Protein AF-A0A915KFM0-F1 (afdb_monomer_lite)

Foldseek 3Di:
DDDDDPPPPDPDPVVVVVVVVVVQVVQQVPALDHFQAKWWFQDPVDPVSFIAIWTFHGADPVQWTWIDGAQDPDGTDIDHLADPGIAWPCPCVVVVHQHDYRHPPPDPDGDDPVVVCVVSVGHIRDRVSHDD

pLDDT: mean 84.9, std 17.58, range [35.06, 98.44]

Secondary structure (DSSP, 8-state):
-PPP--------THHHHHHHHHHHHHHHHH-SS-TT-EEEEE-TTSTT--EEEEEEEEE-TTS-EEEEETT--SPPEEE-TT-TTEE-TTHHHHTT--PPPPTT---SSPP-HHHHHHHHT--BPPGGG---

InterPro domains:
  IPR004092 Mbt repeat domain [PF02820] (37-105)
  IPR004092 Mbt repeat domain [PS51079] (1-102)
  IPR004092 Mbt repeat domain [SM00561] (17-102)

Radius of gyration: 20.65 Å; chains: 1; bounding box: 50×43×67 Å

Sequence (132 aa):
TPAPSRNVDLVDSEDHSNYDQLIYSQIEKNAKFQIGMKLEAIDVYNVFNSITAATVRRLFRNGQMEIVYDGSPSDGIIVDDRSDYIFPVAYCQSQNIQMSKPDNFAKKTAFNWSDYFKQTNSEGASFVYFKK

Structure (mmCIF, N/CA/C/O backbone):
data_AF-A0A915KFM0-F1
#
_entry.id   AF-A0A915KFM0-F1
#
loop_
_atom_site.group_PDB
_atom_site.id
_atom_site.type_symbol
_atom_site.label_atom_id
_atom_site.label_alt_id
_atom_site.label_comp_id
_atom_site.label_asym_id
_atom_site.label_entity_id
_atom_site.label_seq_id
_atom_site.pdbx_PDB_ins_code
_atom_site.Cartn_x
_atom_site.Cartn_y
_atom_site.Cartn_z
_atom_site.occupancy
_atom_site.B_iso_or_equiv
_atom_site.auth_seq_id
_atom_site.auth_comp_id
_atom_site.auth_asym_id
_atom_site.auth_atom_id
_atom_site.pdbx_PDB_model_num
ATOM 1 N N . THR A 1 1 ? 40.337 26.531 -44.229 1.00 42.12 1 THR A N 1
ATOM 2 C CA . THR A 1 1 ? 38.974 27.094 -44.131 1.00 42.12 1 THR A CA 1
ATOM 3 C C . THR A 1 1 ? 38.296 26.475 -42.924 1.00 42.12 1 THR A C 1
ATOM 5 O O . THR A 1 1 ? 38.208 25.254 -42.897 1.00 42.12 1 THR A O 1
ATOM 8 N N . PRO A 1 2 ? 37.883 27.232 -41.893 1.00 35.06 2 PRO A N 1
ATOM 9 C CA . PRO A 1 2 ? 37.045 26.667 -40.846 1.00 35.06 2 PRO A CA 1
ATOM 10 C C . PRO A 1 2 ? 35.590 26.641 -41.328 1.00 35.06 2 PRO A C 1
ATOM 12 O O . PRO A 1 2 ? 35.102 27.613 -41.905 1.00 35.06 2 PRO A O 1
ATOM 15 N N . ALA A 1 3 ? 34.928 25.500 -41.143 1.00 36.09 3 ALA A N 1
ATOM 16 C CA . ALA A 1 3 ? 33.500 25.333 -41.386 1.00 36.09 3 ALA A CA 1
ATOM 17 C C . ALA A 1 3 ? 32.685 26.140 -40.357 1.00 36.09 3 ALA A C 1
ATOM 19 O O . ALA A 1 3 ? 33.150 26.311 -39.227 1.00 36.09 3 ALA A O 1
ATOM 20 N N . PRO A 1 4 ? 31.482 26.629 -40.707 1.00 41.09 4 PRO A N 1
ATOM 21 C CA . PRO A 1 4 ? 30.650 27.351 -39.762 1.00 41.09 4 PRO A CA 1
ATOM 22 C C . PRO A 1 4 ? 30.111 26.376 -38.714 1.00 41.09 4 PRO A C 1
ATOM 24 O O . PRO A 1 4 ? 29.446 25.388 -39.037 1.00 41.09 4 PRO A O 1
ATOM 27 N N . SER A 1 5 ? 30.407 26.669 -37.451 1.00 43.59 5 SER A N 1
ATOM 28 C CA . SER A 1 5 ? 29.787 26.046 -36.289 1.00 43.59 5 SER A CA 1
ATOM 29 C C . SER A 1 5 ? 28.272 26.216 -36.403 1.00 43.59 5 SER A C 1
ATOM 31 O O . SER A 1 5 ? 27.764 27.336 -36.357 1.00 43.59 5 SER A O 1
ATOM 33 N N . ARG A 1 6 ? 27.543 25.110 -36.593 1.00 41.62 6 ARG A N 1
ATOM 34 C CA . ARG A 1 6 ? 26.089 25.096 -36.419 1.00 41.62 6 ARG A CA 1
ATOM 35 C C . ARG A 1 6 ? 25.808 25.477 -34.969 1.00 41.62 6 ARG A C 1
ATOM 37 O O . ARG A 1 6 ? 26.208 24.745 -34.067 1.00 41.62 6 ARG A O 1
ATOM 44 N N . ASN A 1 7 ? 25.131 26.606 -34.772 1.00 38.81 7 ASN A N 1
ATOM 45 C CA . ASN A 1 7 ? 24.381 26.854 -33.550 1.00 38.81 7 ASN A CA 1
ATOM 46 C C . ASN A 1 7 ? 23.423 25.672 -33.383 1.00 38.81 7 ASN A C 1
ATOM 48 O O . ASN A 1 7 ? 22.492 25.502 -34.166 1.00 38.81 7 ASN A O 1
ATOM 52 N N . VAL A 1 8 ? 23.730 24.797 -32.431 1.00 41.69 8 VAL A N 1
ATOM 53 C CA . VAL A 1 8 ? 22.728 23.923 -31.835 1.00 41.69 8 VAL A CA 1
ATOM 54 C C . VAL A 1 8 ? 21.904 24.842 -30.958 1.00 41.69 8 VAL A C 1
ATOM 56 O O . VAL A 1 8 ? 22.354 25.261 -29.893 1.00 41.69 8 VAL A O 1
ATOM 59 N N . ASP A 1 9 ? 20.762 25.249 -31.502 1.00 39.31 9 ASP A N 1
ATOM 60 C CA . ASP A 1 9 ? 19.757 26.009 -30.785 1.00 39.31 9 ASP A CA 1
ATOM 61 C C . ASP A 1 9 ? 19.510 25.352 -29.425 1.00 39.31 9 ASP A C 1
ATOM 63 O O . ASP A 1 9 ? 19.361 24.132 -29.309 1.00 39.31 9 ASP A O 1
ATOM 67 N N . LEU A 1 10 ? 19.534 26.194 -28.397 1.00 41.41 10 LEU A N 1
ATOM 68 C CA . LEU A 1 10 ? 19.072 25.894 -27.055 1.00 41.41 10 LEU A CA 1
ATOM 69 C C . LEU A 1 10 ? 17.620 25.422 -27.180 1.00 41.41 10 LEU A C 1
ATOM 71 O O . LEU A 1 10 ? 16.712 26.232 -27.330 1.00 41.41 10 LEU A O 1
ATOM 75 N N . VAL A 1 11 ? 17.407 24.107 -27.196 1.00 45.16 11 VAL A N 1
ATOM 76 C CA . VAL A 1 11 ? 16.069 23.544 -27.039 1.00 45.16 11 VAL A CA 1
ATOM 77 C C . VAL A 1 11 ? 15.708 23.764 -25.576 1.00 45.16 11 VAL A C 1
ATOM 79 O O . VAL A 1 11 ? 16.331 23.175 -24.691 1.00 45.16 11 VAL A O 1
ATOM 82 N N . ASP A 1 12 ? 14.777 24.687 -25.345 1.00 41.72 12 ASP A N 1
ATOM 83 C CA . ASP A 1 12 ? 14.311 25.105 -24.027 1.00 41.72 12 ASP A CA 1
ATOM 84 C C . ASP A 1 12 ? 14.010 23.898 -23.129 1.00 41.72 12 ASP A C 1
ATOM 86 O O . ASP A 1 12 ? 13.159 23.055 -23.418 1.00 41.72 12 ASP A O 1
ATOM 90 N N . SER A 1 13 ? 14.693 23.843 -21.986 1.00 54.91 13 SER A N 1
ATOM 91 C CA . SER A 1 13 ? 14.515 22.839 -20.930 1.00 54.91 13 SER A CA 1
ATOM 92 C C . SER A 1 13 ? 13.115 22.834 -20.299 1.00 54.91 13 SER A C 1
ATOM 94 O O . SER A 1 13 ? 12.808 21.962 -19.488 1.00 54.91 13 SER A O 1
ATOM 96 N N . GLU A 1 14 ? 12.271 23.807 -20.639 1.00 51.84 14 GLU A N 1
ATOM 97 C CA . GLU A 1 14 ? 10.933 23.981 -20.074 1.00 51.84 14 GLU A CA 1
ATOM 98 C C . GLU A 1 14 ? 9.894 23.029 -20.699 1.00 51.84 14 GLU A C 1
ATOM 100 O O . GLU A 1 14 ? 8.933 22.656 -20.023 1.00 51.84 14 GLU A O 1
ATOM 105 N N . ASP A 1 15 ? 10.118 22.536 -21.926 1.00 54.78 15 ASP A N 1
ATOM 106 C CA . ASP A 1 15 ? 9.124 21.733 -22.659 1.00 54.78 15 ASP A CA 1
ATOM 107 C C . ASP A 1 15 ? 9.035 20.276 -22.153 1.00 54.78 15 ASP A C 1
ATOM 109 O O . ASP A 1 15 ? 7.949 19.712 -22.022 1.00 54.78 15 ASP A O 1
ATOM 113 N N . HIS A 1 16 ? 10.154 19.660 -21.747 1.00 55.34 16 HIS A N 1
ATOM 114 C CA . HIS A 1 16 ? 10.156 18.275 -21.244 1.00 55.34 16 HIS A CA 1
ATOM 115 C C . HIS A 1 16 ? 9.359 18.091 -19.942 1.00 55.34 16 HIS A C 1
ATOM 117 O O . HIS A 1 16 ? 8.702 17.064 -19.765 1.00 55.34 16 HIS A O 1
ATOM 123 N N . SER A 1 17 ? 9.346 19.102 -19.067 1.00 69.06 17 SER A N 1
ATOM 124 C CA . SER A 1 17 ? 8.644 19.031 -17.777 1.00 69.06 17 SER A CA 1
ATOM 125 C C . SER A 1 17 ? 7.122 18.927 -17.931 1.00 69.06 17 SER A C 1
ATOM 127 O O . SER A 1 17 ? 6.462 18.206 -17.181 1.00 69.06 17 SER A O 1
ATOM 129 N N . ASN A 1 18 ? 6.563 19.596 -18.943 1.00 81.94 18 ASN A N 1
ATOM 130 C CA . ASN A 1 18 ? 5.125 19.626 -19.178 1.00 81.94 18 ASN A CA 1
ATOM 131 C C . ASN A 1 18 ? 4.627 18.297 -19.766 1.00 81.94 18 ASN A C 1
ATOM 133 O O . ASN A 1 18 ? 3.591 17.779 -19.346 1.00 81.94 18 ASN A O 1
ATOM 137 N N . TYR A 1 19 ? 5.396 17.691 -20.680 1.00 80.56 19 TYR A N 1
ATOM 138 C CA . TYR A 1 19 ? 5.088 16.354 -21.197 1.00 80.56 19 TYR A CA 1
ATOM 139 C C . TYR A 1 19 ? 5.151 15.288 -20.106 1.00 80.56 19 TYR A C 1
ATOM 141 O O . TYR A 1 19 ? 4.257 14.444 -20.038 1.00 80.56 19 TYR A O 1
ATOM 149 N N . ASP A 1 20 ? 6.160 15.332 -19.235 1.00 84.12 20 ASP A N 1
ATOM 150 C CA . ASP A 1 20 ? 6.259 14.398 -18.115 1.00 84.12 20 ASP A CA 1
ATOM 151 C C . ASP A 1 20 ? 5.071 14.555 -17.161 1.00 84.12 20 ASP A C 1
ATOM 153 O O . ASP A 1 20 ? 4.411 13.566 -16.832 1.00 84.12 20 ASP A O 1
ATOM 157 N N . GLN A 1 21 ? 4.717 15.790 -16.796 1.00 85.19 21 GLN A N 1
ATOM 158 C CA . GLN A 1 21 ? 3.564 16.070 -15.940 1.00 85.19 21 GLN A CA 1
ATOM 159 C C . GLN A 1 21 ? 2.243 15.587 -16.563 1.00 85.19 21 GLN A C 1
ATOM 161 O O . GLN A 1 21 ? 1.418 14.972 -15.881 1.00 85.19 21 GLN A O 1
ATOM 166 N N . LEU A 1 22 ? 2.047 15.822 -17.865 1.00 88.25 22 LEU A N 1
ATOM 167 C CA . LEU A 1 22 ? 0.872 15.359 -18.605 1.00 88.25 22 LEU A CA 1
ATOM 168 C C . LEU A 1 22 ? 0.782 13.830 -18.614 1.00 88.25 22 LEU A C 1
ATOM 170 O O . LEU A 1 22 ? -0.292 13.260 -18.416 1.00 88.25 22 LEU A O 1
ATOM 174 N N . ILE A 1 23 ? 1.914 13.157 -18.810 1.00 87.06 23 ILE A N 1
ATOM 175 C CA . ILE A 1 23 ? 1.999 11.700 -18.776 1.00 87.06 23 ILE A CA 1
ATOM 176 C C . ILE A 1 23 ? 1.638 11.167 -17.390 1.00 87.06 23 ILE A C 1
ATOM 178 O O . ILE A 1 23 ? 0.828 10.245 -17.312 1.00 87.06 23 ILE A O 1
ATOM 182 N N . TYR A 1 24 ? 2.202 1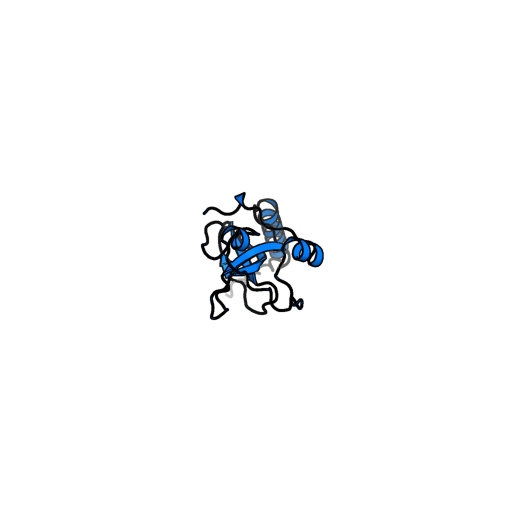1.723 -16.313 1.00 85.88 24 TYR A N 1
ATOM 183 C CA . TYR A 1 24 ? 1.884 11.285 -14.949 1.00 85.88 24 TYR A CA 1
ATOM 184 C C . TYR A 1 24 ? 0.395 11.454 -14.644 1.00 85.88 24 TYR A C 1
ATOM 186 O O . TYR A 1 24 ? -0.248 10.506 -14.193 1.00 85.88 24 TYR A O 1
ATOM 194 N N . SER A 1 25 ? -0.184 12.601 -15.009 1.00 88.38 25 SER A N 1
ATOM 195 C CA . SER A 1 25 ? -1.622 12.846 -14.861 1.00 88.38 25 SER A CA 1
ATOM 196 C C . SER A 1 25 ? -2.470 11.823 -15.628 1.00 88.38 25 SER A C 1
ATOM 198 O O . SER A 1 25 ? -3.472 11.320 -15.115 1.00 88.38 25 SER A O 1
ATOM 200 N N . GLN A 1 26 ? -2.061 11.462 -16.847 1.00 89.56 26 GLN A N 1
ATOM 201 C CA . GLN A 1 26 ? -2.781 10.484 -17.658 1.00 89.56 26 GLN A CA 1
ATOM 202 C C . GLN A 1 26 ? -2.673 9.057 -17.100 1.00 89.56 26 GLN A C 1
ATOM 204 O O . GLN A 1 26 ? -3.647 8.304 -17.193 1.00 89.56 26 GLN A O 1
ATOM 209 N N . ILE A 1 27 ? -1.517 8.687 -16.530 1.00 91.56 27 ILE A N 1
ATOM 210 C CA . ILE A 1 27 ? -1.321 7.409 -15.832 1.00 91.56 27 ILE A CA 1
ATOM 211 C C . ILE A 1 27 ? -2.270 7.338 -14.638 1.00 91.56 27 ILE A C 1
ATOM 213 O O . ILE A 1 27 ? -3.061 6.404 -14.564 1.00 91.56 27 ILE A O 1
ATOM 217 N N . GLU A 1 28 ? -2.238 8.333 -13.749 1.00 90.06 28 GLU A N 1
ATOM 218 C CA . GLU A 1 28 ? -3.078 8.368 -12.546 1.00 90.06 28 GLU A CA 1
ATOM 219 C C . GLU A 1 28 ? -4.568 8.305 -12.882 1.00 90.06 28 GLU A C 1
ATOM 221 O O . GLU A 1 28 ? -5.299 7.502 -12.308 1.00 90.06 28 GLU A O 1
ATOM 226 N N . LYS A 1 29 ? -5.017 9.089 -13.871 1.00 89.06 29 LYS A N 1
ATOM 227 C CA . LYS A 1 29 ? -6.429 9.139 -14.273 1.00 89.06 29 LYS A CA 1
ATOM 228 C C . LYS A 1 29 ? -6.958 7.804 -14.805 1.00 89.06 29 LYS A C 1
ATOM 230 O O . LYS A 1 29 ? -8.145 7.521 -14.665 1.00 89.06 29 LYS A O 1
ATOM 235 N N . ASN A 1 30 ? -6.103 7.007 -15.444 1.00 88.38 30 ASN A N 1
ATOM 236 C CA . ASN A 1 30 ? -6.493 5.739 -16.064 1.00 88.38 30 ASN A CA 1
ATOM 237 C C . ASN A 1 30 ? -6.164 4.515 -15.198 1.00 88.38 30 ASN A C 1
ATOM 239 O O . ASN A 1 30 ? -6.537 3.394 -15.557 1.00 88.38 30 ASN A O 1
ATOM 243 N N . ALA A 1 31 ? -5.430 4.698 -14.102 1.00 91.81 31 ALA A N 1
ATOM 244 C CA . ALA A 1 31 ? -5.003 3.603 -13.254 1.00 91.81 31 ALA A CA 1
ATOM 245 C C . ALA A 1 31 ? -6.136 3.126 -12.340 1.00 91.81 31 ALA A C 1
ATOM 247 O O . ALA A 1 31 ? -6.966 3.893 -11.857 1.00 91.81 31 ALA A O 1
ATOM 248 N N . LYS A 1 32 ? -6.160 1.812 -12.096 1.00 93.81 32 LYS A N 1
ATOM 249 C CA . LYS A 1 32 ? -7.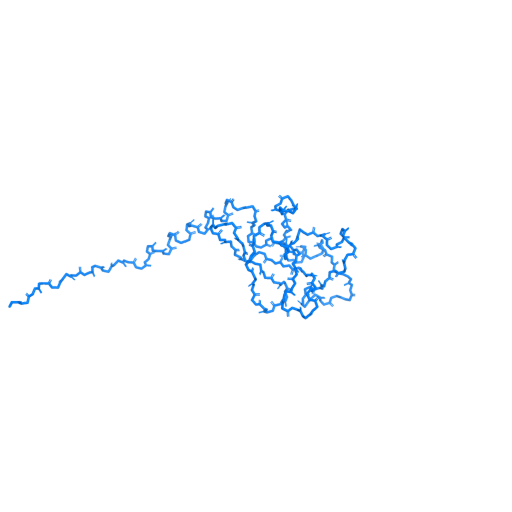081 1.196 -11.129 1.00 93.81 32 LYS A CA 1
ATOM 250 C C . LYS A 1 32 ? -6.657 1.515 -9.697 1.00 93.81 32 LYS A C 1
ATOM 252 O O . LYS A 1 32 ? -7.485 1.883 -8.872 1.00 93.81 32 LYS A O 1
ATOM 257 N N . PHE A 1 33 ? -5.360 1.369 -9.431 1.00 96.50 33 PHE A N 1
ATOM 258 C CA . PHE A 1 33 ? -4.726 1.833 -8.205 1.00 96.50 33 PHE A CA 1
ATOM 259 C C . PHE A 1 33 ? -4.467 3.330 -8.310 1.00 96.50 33 PHE A C 1
ATOM 261 O O . PHE A 1 33 ? -4.065 3.811 -9.366 1.00 96.50 33 PHE A O 1
ATOM 268 N N . GLN A 1 34 ? -4.657 4.045 -7.208 1.00 95.50 34 GLN A N 1
ATOM 269 C CA . GLN A 1 34 ? -4.379 5.472 -7.115 1.00 95.50 34 GLN A CA 1
ATOM 270 C C . GLN A 1 34 ? -3.323 5.725 -6.045 1.00 95.50 34 GLN A C 1
ATOM 272 O O . GLN A 1 34 ? -3.218 4.979 -5.068 1.00 95.50 34 GLN A O 1
ATOM 277 N N . ILE A 1 35 ? -2.541 6.787 -6.233 1.00 96.50 35 ILE A N 1
ATOM 278 C CA . ILE A 1 35 ? -1.577 7.236 -5.227 1.00 96.50 35 ILE A CA 1
ATOM 279 C C . ILE A 1 35 ? -2.325 7.567 -3.932 1.00 96.50 35 ILE A C 1
ATOM 281 O O . ILE A 1 35 ? -3.379 8.198 -3.954 1.00 96.50 35 ILE A O 1
ATOM 285 N N . GLY A 1 36 ? -1.787 7.114 -2.800 1.00 97.19 36 GLY A N 1
ATOM 286 C CA . GLY A 1 36 ? -2.400 7.276 -1.482 1.00 97.19 36 GLY A CA 1
ATOM 287 C C . GLY A 1 36 ? -3.351 6.146 -1.074 1.00 97.19 36 GLY A C 1
ATOM 288 O O . GLY A 1 36 ? -3.658 6.037 0.115 1.00 97.19 36 GLY A O 1
ATOM 289 N N . MET A 1 37 ? -3.768 5.270 -1.999 1.00 98.12 37 MET A N 1
ATOM 290 C CA . MET A 1 37 ? -4.517 4.065 -1.627 1.00 98.12 37 MET A CA 1
ATOM 291 C C . MET A 1 37 ? -3.667 3.158 -0.740 1.00 98.12 37 MET A C 1
ATOM 293 O O . MET A 1 37 ? -2.468 2.974 -0.975 1.00 98.12 37 MET A O 1
ATOM 297 N N . LYS A 1 38 ? -4.310 2.555 0.259 1.00 98.31 38 LYS A N 1
ATOM 298 C CA . LYS A 1 38 ? -3.671 1.631 1.194 1.00 98.31 38 LYS A CA 1
ATOM 299 C C . LYS A 1 38 ? -3.940 0.177 0.847 1.00 98.31 38 LYS A C 1
ATOM 301 O O . LYS A 1 38 ? -4.991 -0.169 0.309 1.00 98.31 38 LYS A O 1
ATOM 306 N N . LEU A 1 39 ? -2.996 -0.679 1.201 1.00 98.44 39 LEU A N 1
ATOM 307 C CA . LEU A 1 39 ? -3.060 -2.125 1.022 1.00 98.44 39 LEU A CA 1
ATOM 308 C C . LEU A 1 39 ? -2.264 -2.837 2.121 1.00 98.44 39 LEU A C 1
ATOM 310 O O . LEU A 1 39 ? -1.621 -2.196 2.953 1.00 98.44 39 LEU A O 1
ATOM 314 N N . GLU A 1 40 ? -2.322 -4.162 2.136 1.00 97.81 40 GLU A N 1
ATOM 315 C CA . GLU A 1 40 ? -1.482 -5.003 2.988 1.00 97.81 40 GLU A CA 1
ATOM 316 C C . GLU A 1 40 ? -0.284 -5.512 2.177 1.00 97.81 40 GLU A C 1
ATOM 318 O O . GLU A 1 40 ? -0.457 -5.937 1.037 1.00 97.81 40 GLU A O 1
ATOM 323 N N . ALA A 1 41 ? 0.929 -5.473 2.730 1.00 97.50 41 ALA A N 1
ATOM 324 C CA . ALA A 1 41 ? 2.134 -5.926 2.034 1.00 97.50 41 ALA A CA 1
ATOM 325 C C . ALA A 1 41 ? 3.095 -6.683 2.953 1.00 97.50 41 ALA A C 1
ATOM 327 O O . ALA A 1 41 ? 3.216 -6.356 4.133 1.00 97.50 41 ALA A O 1
ATOM 328 N N . ILE A 1 42 ? 3.794 -7.677 2.399 1.00 95.88 42 ILE A N 1
ATOM 329 C CA . ILE A 1 42 ? 4.911 -8.359 3.067 1.00 95.88 42 ILE A CA 1
ATOM 330 C C . ILE A 1 42 ? 6.073 -7.375 3.164 1.00 95.88 42 ILE A C 1
ATOM 332 O O . ILE A 1 42 ? 6.617 -6.978 2.136 1.00 95.88 42 ILE A O 1
ATOM 336 N N . ASP A 1 43 ? 6.475 -7.018 4.382 1.00 93.38 43 ASP A N 1
ATOM 337 C CA . ASP A 1 43 ? 7.661 -6.195 4.605 1.00 93.38 43 ASP A CA 1
ATOM 338 C C . ASP A 1 43 ? 8.932 -7.026 4.424 1.00 93.38 43 ASP A C 1
ATOM 340 O O . ASP A 1 43 ? 9.363 -7.735 5.333 1.00 93.38 43 ASP A O 1
ATOM 344 N N . VAL A 1 44 ? 9.528 -6.929 3.233 1.00 92.19 44 VAL A N 1
ATOM 345 C CA . VAL A 1 44 ? 10.772 -7.632 2.874 1.00 92.19 44 VAL A CA 1
ATOM 346 C C . VAL A 1 44 ? 12.017 -7.080 3.578 1.00 92.19 44 VAL A C 1
ATOM 348 O O . VAL A 1 44 ? 13.075 -7.703 3.510 1.00 92.19 44 VAL A O 1
ATOM 351 N N . TYR A 1 45 ? 11.921 -5.916 4.228 1.00 88.81 45 TYR A N 1
ATOM 352 C CA . TYR A 1 45 ? 13.008 -5.344 5.028 1.00 88.81 45 TYR A CA 1
ATOM 353 C C . TYR A 1 45 ? 12.909 -5.751 6.502 1.00 88.81 45 TYR A C 1
ATOM 355 O O . TYR A 1 45 ? 13.877 -5.611 7.252 1.00 88.81 45 TYR A O 1
ATOM 363 N N . ASN A 1 46 ? 11.763 -6.288 6.923 1.00 85.00 46 ASN A N 1
ATOM 364 C CA . ASN A 1 46 ? 11.578 -6.864 8.243 1.00 85.00 46 ASN A CA 1
ATOM 365 C C . ASN A 1 46 ? 12.082 -8.315 8.275 1.00 85.00 46 ASN A C 1
ATOM 367 O O . ASN A 1 46 ? 11.675 -9.143 7.468 1.00 85.00 46 ASN A O 1
ATOM 371 N N . VAL A 1 47 ? 12.907 -8.665 9.268 1.00 81.75 47 VAL A N 1
ATOM 372 C CA . VAL A 1 47 ? 13.499 -10.014 9.411 1.00 81.75 47 VAL A CA 1
ATOM 373 C C . VAL A 1 47 ? 12.476 -11.154 9.532 1.00 81.75 47 VAL A C 1
ATOM 375 O O . VAL A 1 47 ? 12.822 -12.311 9.309 1.00 81.75 47 VAL A O 1
ATOM 378 N N . PHE A 1 48 ? 11.230 -10.847 9.891 1.00 84.25 48 PHE A N 1
ATOM 379 C CA . PHE A 1 48 ? 10.143 -11.816 10.014 1.00 84.25 48 PHE A CA 1
ATOM 380 C C . PHE A 1 48 ? 9.244 -11.885 8.772 1.00 84.25 48 PHE A C 1
ATOM 382 O O . PHE A 1 48 ? 8.296 -12.668 8.784 1.00 84.25 48 PHE A O 1
ATOM 389 N N . ASN A 1 49 ? 9.496 -11.077 7.731 1.00 85.25 49 ASN A N 1
ATOM 390 C CA . ASN A 1 49 ? 8.646 -10.958 6.538 1.00 85.25 49 ASN A CA 1
ATOM 391 C C . ASN A 1 49 ? 7.151 -10.823 6.891 1.00 85.25 49 ASN A C 1
ATOM 393 O O . 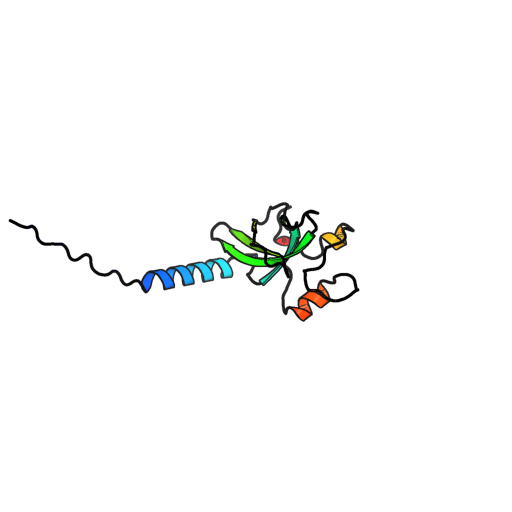ASN A 1 49 ? 6.280 -11.464 6.300 1.00 85.25 49 ASN A O 1
ATOM 397 N N . SER A 1 50 ? 6.851 -10.031 7.923 1.00 91.00 50 SER A N 1
ATOM 398 C CA . SER A 1 50 ? 5.483 -9.840 8.407 1.00 91.00 50 SER A CA 1
ATOM 399 C C . SER A 1 50 ? 4.657 -9.004 7.429 1.00 91.00 50 SER A C 1
ATOM 401 O O . SER A 1 50 ? 5.202 -8.124 6.764 1.00 91.00 50 SER A O 1
ATOM 403 N N . ILE A 1 51 ? 3.340 -9.216 7.392 1.00 94.56 51 ILE A N 1
ATOM 404 C CA . ILE A 1 51 ? 2.431 -8.369 6.613 1.00 94.56 51 ILE A CA 1
ATOM 405 C C . ILE A 1 51 ? 2.078 -7.115 7.424 1.00 94.56 51 ILE A C 1
ATOM 407 O O . ILE A 1 51 ? 1.592 -7.236 8.550 1.00 94.56 51 ILE A O 1
ATOM 411 N N . THR A 1 52 ? 2.282 -5.934 6.839 1.00 94.50 52 THR A N 1
ATOM 412 C CA . THR A 1 52 ? 1.976 -4.616 7.423 1.00 94.50 52 THR A CA 1
ATOM 413 C C . THR A 1 52 ? 1.181 -3.743 6.447 1.00 94.50 52 THR A C 1
ATOM 415 O O . THR A 1 52 ? 0.925 -4.139 5.307 1.00 94.50 52 THR A O 1
ATOM 418 N N . ALA A 1 53 ? 0.742 -2.565 6.895 1.00 96.19 53 ALA A N 1
ATOM 419 C CA . ALA A 1 53 ? 0.050 -1.614 6.032 1.00 96.19 53 ALA A CA 1
ATOM 420 C C . ALA A 1 53 ? 1.067 -0.932 5.116 1.00 96.19 53 ALA A C 1
ATOM 422 O O . ALA A 1 53 ? 2.155 -0.553 5.551 1.00 96.19 53 ALA A O 1
ATOM 423 N N . ALA A 1 54 ? 0.695 -0.748 3.858 1.00 97.44 54 ALA A N 1
ATOM 424 C CA . ALA A 1 54 ? 1.493 -0.025 2.888 1.00 97.44 54 ALA A CA 1
ATOM 425 C C . ALA A 1 54 ? 0.624 0.931 2.073 1.00 97.44 54 ALA A C 1
ATOM 427 O O . ALA A 1 54 ? -0.588 0.741 1.939 1.00 97.44 54 ALA A O 1
ATOM 428 N N . THR A 1 55 ? 1.264 1.944 1.503 1.00 98.12 55 THR A N 1
ATOM 429 C CA . THR A 1 55 ? 0.622 2.982 0.696 1.00 98.12 55 THR A CA 1
ATOM 430 C C . THR A 1 55 ? 1.208 2.997 -0.712 1.00 98.12 55 THR A C 1
ATOM 432 O O . THR A 1 55 ? 2.426 2.933 -0.888 1.00 98.12 55 THR A O 1
ATOM 435 N N . VAL A 1 56 ? 0.349 3.119 -1.727 1.00 98.31 56 VAL A N 1
ATOM 436 C CA . VAL A 1 56 ? 0.769 3.362 -3.114 1.00 98.31 56 VAL A CA 1
ATOM 437 C C . VAL A 1 56 ? 1.415 4.746 -3.198 1.00 98.31 56 VAL A C 1
ATOM 439 O O . VAL A 1 56 ? 0.743 5.761 -3.014 1.00 98.31 56 VAL A O 1
ATOM 442 N N . ARG A 1 57 ? 2.721 4.794 -3.473 1.00 97.31 57 ARG A N 1
ATOM 443 C CA . ARG A 1 57 ? 3.508 6.035 -3.545 1.00 97.31 57 ARG A CA 1
ATOM 444 C C . ARG A 1 57 ? 3.627 6.564 -4.968 1.00 97.31 57 ARG A C 1
ATOM 446 O O . ARG A 1 57 ? 3.586 7.774 -5.166 1.00 97.31 57 ARG A O 1
ATOM 453 N N . ARG A 1 58 ? 3.804 5.675 -5.950 1.00 95.88 58 ARG A N 1
ATOM 454 C CA . ARG A 1 58 ? 3.971 6.033 -7.369 1.00 95.88 58 ARG A CA 1
ATOM 455 C C . ARG A 1 58 ? 3.348 4.991 -8.287 1.00 95.88 58 ARG A C 1
ATOM 457 O O . ARG A 1 58 ? 3.271 3.817 -7.937 1.00 95.88 58 ARG A O 1
ATOM 464 N N . LEU A 1 59 ? 2.964 5.427 -9.482 1.00 96.31 59 LEU A N 1
ATOM 465 C CA . LEU A 1 59 ? 2.443 4.583 -10.556 1.00 96.31 59 LEU A CA 1
ATOM 466 C C . LEU A 1 59 ? 3.359 4.658 -11.779 1.00 96.31 59 LEU A C 1
ATOM 468 O O . LEU A 1 59 ? 3.931 5.707 -12.077 1.00 96.31 59 LEU A O 1
ATOM 472 N N . PHE A 1 60 ? 3.464 3.552 -12.510 1.00 93.56 60 PHE A N 1
ATOM 473 C CA . PHE A 1 60 ? 4.294 3.440 -13.706 1.00 93.56 60 PHE A CA 1
ATOM 474 C C . PHE A 1 60 ? 3.449 3.136 -14.949 1.00 93.56 60 PHE A C 1
ATOM 476 O O . PHE A 1 60 ? 2.380 2.528 -14.878 1.00 93.56 60 PHE A O 1
ATOM 483 N N . ARG A 1 61 ? 3.952 3.522 -16.131 1.00 88.62 61 ARG A N 1
ATOM 484 C CA . ARG A 1 61 ? 3.248 3.357 -17.423 1.00 88.62 61 ARG A CA 1
ATOM 485 C C . ARG A 1 61 ? 2.873 1.909 -17.751 1.00 88.62 61 ARG A C 1
ATOM 487 O O . ARG A 1 61 ? 1.906 1.679 -18.466 1.00 88.62 61 ARG A O 1
ATOM 494 N N . ASN A 1 62 ? 3.649 0.944 -17.266 1.00 88.44 62 ASN A N 1
ATOM 495 C CA . ASN A 1 62 ? 3.444 -0.485 -17.506 1.00 88.44 62 ASN A CA 1
ATOM 496 C C . ASN A 1 62 ? 2.437 -1.129 -16.532 1.00 88.44 62 ASN A C 1
ATOM 498 O O . ASN A 1 62 ? 2.286 -2.348 -16.542 1.00 88.44 62 ASN A O 1
ATOM 502 N N . GLY A 1 63 ? 1.756 -0.334 -15.700 1.00 88.75 63 GLY A N 1
ATOM 503 C CA . GLY A 1 63 ? 0.779 -0.821 -14.725 1.00 88.75 63 GLY A CA 1
ATOM 504 C C . GLY A 1 63 ? 1.388 -1.316 -13.413 1.00 88.75 63 GLY A C 1
ATOM 505 O O . GLY A 1 63 ? 0.649 -1.803 -12.562 1.00 88.75 63 GLY A O 1
ATOM 506 N N . GLN A 1 64 ? 2.706 -1.184 -13.236 1.00 95.94 64 GLN A N 1
ATOM 507 C CA . GLN A 1 64 ? 3.347 -1.375 -11.939 1.00 95.94 64 GLN A CA 1
ATOM 508 C C . GLN A 1 64 ? 3.092 -0.174 -11.028 1.00 95.94 64 GLN A C 1
ATOM 510 O O . GLN A 1 64 ? 2.781 0.934 -11.477 1.00 95.94 64 GLN A O 1
ATOM 515 N N . MET A 1 65 ? 3.299 -0.386 -9.739 1.00 97.25 65 MET A N 1
ATOM 516 C CA . MET A 1 65 ? 3.238 0.642 -8.718 1.00 97.25 65 MET A CA 1
ATOM 517 C C . MET A 1 65 ? 4.362 0.461 -7.713 1.00 97.25 65 MET A C 1
ATOM 519 O O . MET A 1 65 ? 4.800 -0.653 -7.435 1.00 97.25 65 MET A O 1
ATOM 523 N N . GLU A 1 66 ? 4.822 1.569 -7.159 1.00 97.94 66 GLU A N 1
ATOM 524 C CA . GLU A 1 66 ? 5.681 1.548 -5.990 1.00 97.94 66 GLU A CA 1
ATOM 525 C C . GLU A 1 66 ? 4.817 1.659 -4.739 1.00 97.94 66 GLU A C 1
ATOM 527 O O . GLU A 1 66 ? 3.999 2.577 -4.627 1.00 97.94 66 GLU A O 1
ATOM 532 N N . ILE A 1 67 ? 5.038 0.756 -3.791 1.00 98.31 67 ILE A N 1
ATOM 533 C CA . ILE A 1 67 ? 4.413 0.790 -2.470 1.00 98.31 67 ILE A CA 1
ATOM 534 C C . ILE A 1 67 ? 5.473 1.057 -1.412 1.00 98.31 67 ILE A C 1
ATOM 536 O O . ILE A 1 67 ? 6.608 0.598 -1.531 1.00 98.31 67 ILE A O 1
ATOM 540 N N . VAL A 1 68 ? 5.096 1.790 -0.372 1.00 97.19 68 VAL A N 1
ATOM 541 C CA . VAL A 1 68 ? 5.928 2.020 0.814 1.00 97.19 68 VAL A CA 1
ATOM 542 C C . VAL A 1 68 ? 5.242 1.476 2.046 1.00 97.19 68 VAL A C 1
ATOM 544 O O . VAL A 1 68 ? 4.024 1.584 2.161 1.00 97.19 68 VAL A O 1
ATOM 547 N N . TYR A 1 69 ? 6.016 0.916 2.969 1.00 95.50 69 TYR A N 1
ATOM 548 C CA . TYR A 1 69 ? 5.488 0.440 4.243 1.00 95.50 69 TYR A CA 1
ATOM 549 C C . TYR A 1 69 ? 5.190 1.626 5.153 1.00 95.50 69 TYR A C 1
ATOM 551 O O . TYR A 1 69 ? 6.041 2.488 5.382 1.00 95.50 69 TYR A O 1
ATOM 559 N N . ASP A 1 70 ? 3.971 1.677 5.676 1.00 93.62 70 ASP A N 1
ATOM 560 C CA . ASP A 1 70 ? 3.547 2.784 6.515 1.00 93.62 70 ASP A CA 1
ATOM 561 C C . ASP A 1 70 ? 4.353 2.792 7.821 1.00 93.62 70 ASP A C 1
ATOM 563 O O . ASP A 1 70 ? 4.492 1.774 8.501 1.00 93.62 70 ASP A O 1
ATOM 567 N N . GLY A 1 71 ? 4.888 3.960 8.185 1.00 88.25 71 GLY A N 1
ATOM 568 C CA . GLY A 1 71 ? 5.680 4.125 9.406 1.00 88.25 71 GLY A CA 1
ATOM 569 C C . GLY A 1 71 ? 7.142 3.683 9.307 1.00 88.25 71 GLY A C 1
ATOM 570 O O . GLY A 1 71 ? 7.911 3.971 10.224 1.00 88.25 71 GLY A O 1
ATOM 571 N N . SER A 1 72 ? 7.540 3.051 8.201 1.00 89.31 72 SER A N 1
ATOM 572 C CA . SER A 1 72 ? 8.918 2.634 7.949 1.00 89.31 72 SER A CA 1
ATOM 573 C C . SER A 1 72 ? 9.700 3.710 7.183 1.00 89.31 72 SER A C 1
ATOM 575 O O . SER A 1 72 ? 9.151 4.324 6.265 1.00 89.31 72 SER A O 1
ATOM 577 N N . PRO A 1 73 ? 10.986 3.945 7.509 1.00 88.38 73 PRO A N 1
ATOM 578 C CA . PRO A 1 73 ? 11.868 4.790 6.706 1.00 88.38 73 PRO A CA 1
ATOM 579 C C . PRO A 1 73 ? 12.459 4.058 5.490 1.00 88.38 73 PRO A C 1
ATOM 581 O O . PRO A 1 73 ? 13.213 4.669 4.735 1.00 88.38 73 PRO A O 1
ATOM 584 N N . SER A 1 74 ? 12.181 2.760 5.328 1.00 90.31 74 SER A N 1
ATOM 585 C CA . SER A 1 74 ? 12.714 1.950 4.234 1.00 90.31 74 SER A CA 1
ATOM 586 C C . SER A 1 74 ? 12.236 2.426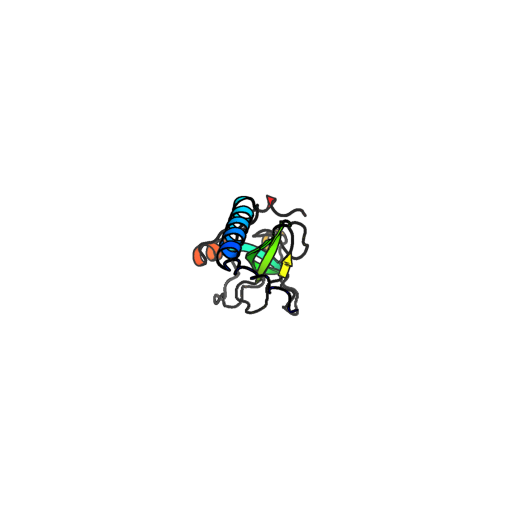 2.863 1.00 90.31 74 SER A C 1
ATOM 588 O O . SER A 1 74 ? 11.168 3.027 2.710 1.00 90.31 74 SER A O 1
ATOM 590 N N . ASP A 1 75 ? 13.024 2.095 1.843 1.00 93.19 75 ASP A N 1
ATOM 591 C CA . ASP A 1 75 ? 12.622 2.293 0.458 1.00 93.19 75 ASP A CA 1
ATOM 592 C C . ASP A 1 75 ? 11.366 1.486 0.109 1.00 93.19 75 ASP A C 1
ATOM 594 O O . ASP A 1 75 ? 11.031 0.475 0.729 1.00 93.19 75 ASP A O 1
ATOM 598 N N . GLY A 1 76 ? 10.648 1.967 -0.904 1.00 94.25 76 GLY A N 1
ATOM 599 C CA . GLY A 1 76 ? 9.501 1.259 -1.446 1.00 94.25 76 GLY A CA 1
ATOM 600 C C . GLY A 1 76 ? 9.925 0.117 -2.360 1.00 94.25 76 GLY A C 1
ATOM 601 O O . GLY A 1 76 ? 11.009 0.137 -2.943 1.00 94.25 76 GLY A O 1
ATOM 602 N N . ILE A 1 77 ? 9.034 -0.853 -2.535 1.00 97.38 77 ILE A N 1
ATOM 603 C CA . ILE A 1 77 ? 9.199 -1.913 -3.532 1.00 97.38 77 ILE A CA 1
ATOM 604 C C . ILE A 1 77 ? 8.273 -1.662 -4.720 1.00 97.38 77 ILE A C 1
ATOM 606 O O . ILE A 1 77 ? 7.193 -1.087 -4.575 1.00 97.38 77 ILE A O 1
ATOM 610 N N . ILE A 1 78 ? 8.692 -2.104 -5.905 1.00 97.81 78 ILE A N 1
ATOM 611 C CA . ILE A 1 78 ? 7.887 -2.026 -7.127 1.00 97.81 78 ILE A CA 1
ATOM 612 C C . ILE A 1 78 ? 7.175 -3.361 -7.329 1.00 97.81 78 ILE A C 1
ATOM 614 O O . ILE A 1 78 ? 7.807 -4.416 -7.345 1.00 97.81 78 ILE A O 1
ATOM 618 N N . VAL A 1 79 ? 5.858 -3.306 -7.493 1.00 97.94 79 VAL A N 1
ATOM 619 C CA . VAL A 1 79 ? 4.965 -4.463 -7.610 1.00 97.94 79 VAL A CA 1
ATOM 620 C C . VAL A 1 79 ? 3.943 -4.242 -8.724 1.00 97.94 79 VAL A C 1
ATOM 622 O O . VAL A 1 79 ? 3.714 -3.114 -9.159 1.00 97.94 79 VAL A O 1
ATOM 625 N N . ASP A 1 80 ? 3.311 -5.315 -9.187 1.00 97.00 80 ASP A N 1
ATOM 626 C CA . ASP A 1 80 ? 2.128 -5.263 -10.050 1.00 97.00 80 ASP A CA 1
ATOM 627 C C . ASP A 1 80 ? 0.906 -5.896 -9.364 1.00 97.00 80 ASP A C 1
ATOM 629 O O . ASP A 1 80 ? 0.982 -6.367 -8.227 1.00 97.00 80 ASP A O 1
ATOM 633 N N . ASP A 1 81 ? -0.228 -5.908 -10.067 1.00 96.50 81 ASP A N 1
ATOM 634 C CA . ASP A 1 81 ? -1.516 -6.405 -9.575 1.00 96.50 81 ASP A CA 1
ATOM 635 C C . ASP A 1 81 ? -1.579 -7.920 -9.299 1.00 96.50 81 ASP A C 1
ATOM 637 O O . ASP A 1 81 ? -2.568 -8.387 -8.729 1.00 96.50 81 ASP A O 1
ATOM 641 N N . ARG A 1 82 ? -0.549 -8.683 -9.680 1.00 96.75 82 ARG A N 1
ATOM 642 C CA . ARG A 1 82 ? -0.422 -10.135 -9.466 1.00 96.75 82 ARG A CA 1
ATOM 643 C C . ARG A 1 82 ? 0.644 -10.491 -8.435 1.00 96.75 82 ARG A C 1
ATOM 645 O O . ARG A 1 82 ? 0.820 -11.665 -8.135 1.00 96.75 82 ARG A O 1
ATOM 652 N N . SER A 1 83 ? 1.363 -9.502 -7.911 1.00 97.12 83 SER A N 1
ATOM 653 C CA . SER A 1 83 ? 2.458 -9.728 -6.976 1.00 97.12 83 SER A CA 1
ATOM 654 C C . SER A 1 83 ? 1.998 -10.461 -5.711 1.00 97.12 83 SER A C 1
ATOM 656 O O . SER A 1 83 ? 1.041 -10.064 -5.038 1.00 97.12 83 SER A O 1
ATOM 658 N N . ASP A 1 84 ? 2.742 -11.501 -5.330 1.00 95.62 84 ASP A N 1
ATOM 659 C CA . ASP A 1 84 ? 2.518 -12.231 -4.080 1.00 95.62 84 ASP A CA 1
ATOM 660 C C . ASP A 1 84 ? 2.821 -11.388 -2.834 1.00 95.62 84 ASP A C 1
ATOM 662 O O . ASP A 1 84 ? 2.336 -11.703 -1.749 1.00 95.62 84 ASP A O 1
ATOM 666 N N . TYR A 1 85 ? 3.546 -10.277 -2.995 1.00 96.88 85 TYR A N 1
ATOM 667 C CA . TYR A 1 85 ? 3.950 -9.388 -1.905 1.00 96.88 85 TYR A CA 1
ATOM 668 C C . TYR A 1 85 ? 2.864 -8.410 -1.452 1.00 96.88 85 TYR A C 1
ATOM 670 O O . TYR A 1 85 ? 3.047 -7.768 -0.422 1.00 96.88 85 TYR A O 1
ATOM 678 N N . ILE A 1 86 ? 1.753 -8.283 -2.186 1.00 97.88 86 ILE A N 1
ATOM 679 C CA . ILE A 1 86 ? 0.657 -7.365 -1.846 1.00 97.88 86 ILE A CA 1
ATOM 680 C C . ILE A 1 86 ? -0.682 -8.078 -1.726 1.00 97.88 86 ILE A C 1
ATOM 682 O O . ILE A 1 86 ? -0.936 -9.083 -2.386 1.00 97.88 86 ILE A O 1
ATOM 686 N N . PHE A 1 87 ? -1.568 -7.521 -0.914 1.00 97.69 87 PHE A N 1
ATOM 687 C CA . PHE A 1 87 ? -2.900 -8.038 -0.652 1.00 97.69 87 PHE A CA 1
ATOM 688 C C . PHE A 1 87 ? -3.888 -6.885 -0.458 1.00 97.69 87 PHE A C 1
ATOM 690 O O . PHE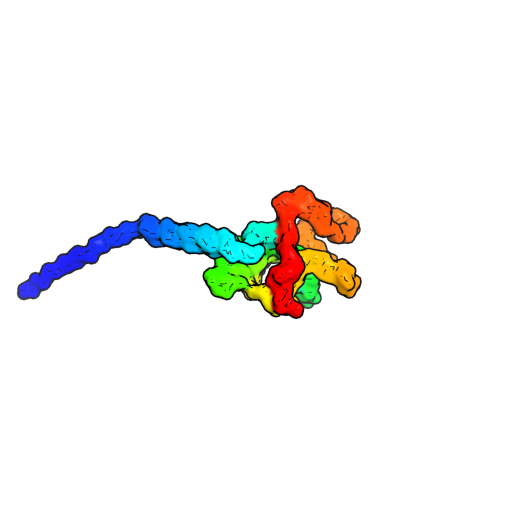 A 1 87 ? -3.495 -5.795 -0.027 1.00 97.69 87 PHE A O 1
ATOM 697 N N . PRO A 1 88 ? -5.182 -7.099 -0.747 1.00 97.44 88 PRO A N 1
ATOM 698 C CA . PRO A 1 88 ? -6.192 -6.112 -0.415 1.00 97.44 88 PRO A CA 1
ATOM 699 C C . PRO A 1 88 ? -6.296 -5.902 1.093 1.00 97.44 88 PRO A C 1
ATOM 701 O O . PRO A 1 88 ? -5.935 -6.758 1.903 1.00 97.44 88 PRO A O 1
ATOM 704 N N . VAL A 1 89 ? -6.855 -4.755 1.462 1.00 96.56 89 VAL A N 1
ATOM 705 C CA . VAL A 1 89 ? -7.182 -4.443 2.852 1.00 96.56 89 VAL A CA 1
ATOM 706 C C . VAL A 1 89 ? -8.074 -5.533 3.453 1.00 96.56 89 VAL A C 1
ATOM 708 O O . VAL A 1 89 ? -9.017 -5.996 2.811 1.00 96.56 89 VAL A O 1
ATOM 711 N N . ALA A 1 90 ? -7.781 -5.899 4.703 1.00 93.94 90 ALA A N 1
ATOM 712 C CA . ALA A 1 90 ? -8.429 -6.951 5.484 1.00 93.94 90 ALA A CA 1
ATOM 713 C C . ALA A 1 90 ? -8.098 -8.395 5.054 1.00 93.94 90 ALA A C 1
ATOM 715 O O . ALA A 1 90 ? -8.723 -9.336 5.555 1.00 93.94 90 ALA A O 1
ATOM 716 N N . TYR A 1 91 ? -7.087 -8.606 4.204 1.00 95.81 91 TYR A N 1
ATOM 717 C CA . TYR A 1 91 ? -6.607 -9.947 3.868 1.00 95.81 91 TYR A CA 1
ATOM 718 C C . TYR A 1 91 ? -6.149 -10.720 5.112 1.00 95.81 91 TYR A C 1
ATOM 720 O O . TYR A 1 91 ? -6.660 -11.813 5.364 1.00 95.81 91 TYR A O 1
ATOM 728 N N . CYS A 1 92 ? -5.283 -10.140 5.945 1.00 94.12 92 CYS A N 1
ATOM 729 C CA . CYS A 1 92 ? -4.801 -10.750 7.184 1.00 94.12 92 CYS A CA 1
ATOM 730 C C . CYS A 1 92 ? -5.953 -11.179 8.092 1.00 94.12 92 CYS A C 1
ATOM 732 O O . CYS A 1 92 ? -5.984 -12.313 8.568 1.00 94.12 92 CYS A O 1
ATOM 734 N N . GLN A 1 93 ? -6.947 -10.304 8.264 1.00 92.38 93 GLN A N 1
ATOM 735 C CA . GLN A 1 93 ? -8.141 -10.610 9.047 1.00 92.38 93 GLN A CA 1
ATOM 736 C C . GLN A 1 93 ? -8.904 -11.810 8.465 1.00 92.38 93 GLN A C 1
ATOM 738 O O . GLN A 1 93 ? -9.309 -12.690 9.219 1.00 92.38 93 GLN A O 1
ATOM 743 N N . SER A 1 94 ? -9.073 -11.875 7.140 1.00 93.75 94 SER A N 1
ATOM 744 C CA . SER A 1 94 ? -9.772 -12.988 6.478 1.00 93.75 94 SER A CA 1
ATOM 745 C C . SER A 1 94 ? -9.050 -14.333 6.619 1.00 93.75 94 SER A C 1
ATOM 747 O O . SER A 1 94 ? -9.696 -15.377 6.641 1.00 93.75 94 SER A O 1
ATOM 749 N N . GLN A 1 95 ? -7.720 -14.306 6.735 1.00 94.06 95 GLN A N 1
ATOM 750 C CA . GLN A 1 95 ? -6.872 -15.495 6.837 1.00 94.06 95 GLN A CA 1
ATOM 751 C C . GLN A 1 95 ? -6.500 -15.850 8.285 1.00 94.06 95 GLN A C 1
ATOM 753 O O . GLN A 1 95 ? -5.714 -16.767 8.505 1.00 94.06 95 GLN A O 1
ATOM 758 N N . ASN A 1 96 ? -7.040 -15.135 9.282 1.00 92.06 96 ASN A N 1
ATOM 759 C CA . ASN A 1 96 ? -6.627 -15.237 10.688 1.00 92.06 96 ASN A CA 1
ATOM 760 C C . ASN A 1 96 ? -5.108 -15.045 10.895 1.00 92.06 96 ASN A C 1
ATOM 762 O O . ASN A 1 96 ? -4.509 -15.638 11.792 1.00 92.06 96 ASN A O 1
ATOM 766 N N . ILE A 1 97 ? -4.482 -14.208 10.066 1.00 90.69 97 ILE A N 1
ATOM 767 C CA . ILE A 1 97 ? -3.079 -13.811 10.182 1.00 90.69 97 ILE A CA 1
ATOM 768 C C . ILE A 1 97 ? -3.009 -12.543 11.031 1.00 90.69 97 ILE A C 1
ATOM 770 O O . ILE A 1 97 ? -3.759 -11.587 10.824 1.00 90.69 97 ILE A O 1
ATOM 774 N N . GLN A 1 98 ? -2.084 -12.512 11.990 1.00 88.12 98 GLN A N 1
ATOM 775 C CA . GLN A 1 98 ? -1.827 -11.304 12.761 1.00 88.12 98 GLN A CA 1
ATOM 776 C C . GLN A 1 98 ? -0.975 -10.333 11.939 1.00 88.12 98 GLN A C 1
ATOM 778 O O . GLN A 1 98 ? 0.204 -10.574 11.693 1.00 88.12 98 GLN A O 1
ATOM 783 N N . MET A 1 99 ? -1.581 -9.213 11.562 1.00 89.50 99 MET A N 1
ATOM 784 C CA . MET A 1 99 ? -0.898 -8.113 10.892 1.00 89.50 99 MET A CA 1
ATOM 785 C C . MET A 1 99 ? 0.045 -7.391 11.865 1.00 89.50 99 MET A C 1
ATOM 787 O O . MET A 1 99 ? -0.322 -7.130 13.021 1.00 89.50 99 MET A O 1
ATOM 791 N N . SER A 1 100 ? 1.253 -7.056 11.414 1.00 87.81 100 SER A N 1
ATOM 792 C CA . SER A 1 100 ? 2.136 -6.165 12.162 1.00 87.81 100 SER A CA 1
ATOM 793 C C . SER A 1 100 ? 1.621 -4.729 12.066 1.00 87.81 100 SER A C 1
ATOM 795 O O . SER A 1 100 ? 0.953 -4.329 11.112 1.00 87.81 100 SER A O 1
ATOM 797 N N . LYS A 1 101 ? 1.846 -3.952 13.126 1.00 83.06 101 LYS A N 1
ATOM 798 C CA . LYS A 1 101 ? 1.429 -2.550 13.140 1.00 83.06 101 LYS A CA 1
ATOM 799 C C . LYS A 1 101 ? 2.405 -1.740 12.288 1.00 83.06 101 LYS A C 1
ATOM 801 O O . LYS A 1 101 ? 3.601 -2.003 12.383 1.00 83.06 101 LYS A O 1
ATOM 806 N N . PRO A 1 102 ? 1.929 -0.715 11.566 1.00 78.69 102 PRO A N 1
ATOM 807 C CA . PRO A 1 102 ? 2.799 0.337 11.061 1.00 78.69 102 PRO A CA 1
ATOM 808 C C . PRO A 1 102 ? 3.641 0.896 12.210 1.00 78.69 102 PRO A C 1
ATOM 810 O O . PRO A 1 102 ? 3.097 1.192 13.287 1.00 78.69 102 PRO A O 1
ATOM 813 N N . ASP A 1 103 ? 4.950 1.026 12.008 1.00 68.44 103 ASP A N 1
ATOM 814 C CA . ASP A 1 103 ? 5.830 1.606 13.018 1.00 68.44 103 ASP A CA 1
ATOM 815 C C . ASP A 1 103 ? 5.331 3.025 13.353 1.00 68.44 103 ASP A C 1
ATOM 817 O O . ASP A 1 103 ? 4.926 3.791 12.480 1.00 68.44 103 ASP A O 1
ATOM 821 N N . ASN A 1 104 ? 5.282 3.367 14.646 1.00 56.38 104 ASN A N 1
ATOM 822 C CA . ASN A 1 104 ? 4.624 4.559 15.224 1.00 56.38 104 ASN A CA 1
ATOM 823 C C . ASN A 1 104 ? 3.101 4.477 15.475 1.00 56.38 104 ASN A C 1
ATOM 825 O O . ASN A 1 104 ? 2.527 5.435 16.004 1.00 56.38 104 ASN A O 1
ATOM 829 N N . PHE A 1 105 ? 2.421 3.348 15.222 1.00 62.09 105 PHE A N 1
ATOM 830 C CA . PHE A 1 105 ? 1.036 3.158 15.687 1.00 62.09 105 PHE A CA 1
ATOM 831 C C . PHE A 1 105 ? 1.001 2.866 17.203 1.00 62.09 105 PHE A C 1
ATOM 833 O O . PHE A 1 105 ? 0.870 1.731 17.660 1.00 62.09 105 PHE A O 1
ATOM 840 N N . ALA A 1 106 ? 1.144 3.928 18.003 1.00 53.22 106 ALA A N 1
ATOM 841 C CA . ALA A 1 106 ? 1.459 3.925 19.438 1.00 53.22 106 ALA A CA 1
ATOM 842 C C . ALA A 1 106 ? 0.410 3.303 20.391 1.00 53.22 106 ALA A C 1
ATOM 844 O O . ALA A 1 106 ? 0.579 3.336 21.613 1.00 53.22 106 ALA A O 1
ATOM 845 N N . LYS A 1 107 ? -0.696 2.738 19.891 1.00 59.28 107 LYS A N 1
ATOM 846 C CA . LYS A 1 107 ? -1.733 2.149 20.752 1.00 59.28 107 LYS A CA 1
ATOM 847 C C . LYS A 1 107 ? -1.398 0.697 21.104 1.00 59.28 107 LYS A C 1
ATOM 849 O O . LYS A 1 107 ? -1.063 -0.109 20.239 1.00 59.28 107 LYS A O 1
ATOM 854 N N . LYS A 1 108 ? -1.579 0.325 22.379 1.00 60.75 108 LYS A N 1
ATOM 855 C CA . LYS A 1 108 ? -1.471 -1.068 22.872 1.00 60.75 108 LYS A CA 1
ATOM 856 C C . LYS A 1 108 ? -2.518 -2.019 22.266 1.00 60.75 108 LYS A C 1
ATOM 858 O O . LYS A 1 108 ? -2.393 -3.227 22.414 1.00 60.75 108 LYS A O 1
ATOM 863 N N . THR A 1 109 ? -3.532 -1.498 21.580 1.00 69.31 109 THR A N 1
ATOM 864 C CA . THR A 1 109 ? -4.621 -2.270 20.964 1.00 69.31 109 THR A CA 1
ATOM 865 C C . THR A 1 109 ? -4.211 -2.876 19.625 1.00 69.31 109 THR A C 1
ATOM 867 O O . THR A 1 109 ? -3.258 -2.410 19.006 1.00 69.31 109 THR A O 1
ATOM 870 N N . ALA A 1 110 ? -4.918 -3.910 19.167 1.00 76.69 110 ALA A N 1
ATOM 871 C CA . ALA A 1 110 ? -4.739 -4.457 17.823 1.00 76.69 110 ALA A CA 1
ATOM 872 C C . ALA A 1 110 ? -4.935 -3.376 16.740 1.00 76.69 110 ALA A C 1
ATOM 874 O O . ALA A 1 110 ? -5.647 -2.392 16.956 1.00 76.69 110 ALA A O 1
ATOM 875 N N . PHE A 1 111 ? -4.274 -3.550 15.594 1.00 86.69 111 PHE A N 1
ATOM 876 C CA . PHE A 1 111 ? -4.459 -2.687 14.428 1.00 86.69 111 PHE A CA 1
ATOM 877 C C . PHE A 1 111 ? -5.899 -2.800 13.902 1.00 86.69 111 PHE A C 1
ATOM 879 O O . PHE A 1 111 ? -6.479 -3.886 13.903 1.00 86.69 111 PHE A O 1
ATOM 886 N N . ASN A 1 112 ? -6.483 -1.681 13.470 1.00 88.38 112 ASN A N 1
ATOM 887 C CA . ASN A 1 112 ? -7.838 -1.626 12.929 1.00 88.38 112 ASN A CA 1
ATOM 888 C C . ASN A 1 112 ? -7.877 -0.705 11.704 1.00 88.38 112 ASN A C 1
ATOM 890 O O . ASN A 1 112 ? -7.603 0.490 11.814 1.00 88.38 112 ASN A O 1
ATOM 894 N N . TRP A 1 113 ? -8.266 -1.258 10.553 1.00 92.88 113 TRP A N 1
ATOM 895 C CA . TRP A 1 113 ? -8.319 -0.528 9.286 1.00 92.88 113 TRP A CA 1
ATOM 896 C C . TRP A 1 113 ? -9.275 0.670 9.305 1.00 92.88 113 TRP A C 1
ATOM 898 O O . TRP A 1 113 ? -8.921 1.732 8.805 1.00 92.88 113 TRP A O 1
ATOM 908 N N . SER A 1 114 ? -10.453 0.549 9.927 1.00 93.19 114 SER A N 1
ATOM 909 C CA . SER A 1 114 ? -11.428 1.651 10.007 1.00 93.19 114 SER A CA 1
ATOM 910 C C . SER A 1 114 ? -10.858 2.858 10.756 1.00 93.19 114 SER A C 1
ATOM 912 O O . SER A 1 114 ? -10.982 3.993 10.295 1.00 93.19 114 SER A O 1
ATOM 914 N N . ASP A 1 115 ? -10.218 2.632 11.903 1.00 91.19 115 ASP A N 1
ATOM 915 C CA . ASP A 1 115 ? -9.580 3.712 12.659 1.00 91.19 115 ASP A CA 1
ATOM 916 C C . ASP A 1 115 ? -8.391 4.301 11.898 1.00 91.19 115 ASP A C 1
ATOM 918 O O . ASP A 1 115 ? -8.183 5.516 11.912 1.00 91.19 115 ASP A O 1
ATOM 922 N N . TYR A 1 116 ? -7.636 3.451 11.199 1.00 92.50 116 TYR A N 1
ATOM 923 C CA . TYR A 1 116 ? -6.479 3.881 10.428 1.00 92.50 116 TYR A CA 1
ATOM 924 C C . TYR A 1 116 ? -6.858 4.764 9.235 1.00 92.50 116 TYR A C 1
ATOM 926 O O . TYR A 1 116 ? -6.251 5.818 9.034 1.00 92.50 116 TYR A O 1
ATOM 934 N N . PHE A 1 117 ? -7.910 4.404 8.496 1.00 94.75 117 PHE A N 1
ATOM 935 C CA . PHE A 1 117 ? -8.447 5.227 7.409 1.00 94.75 117 PHE A CA 1
ATOM 936 C C . PHE A 1 117 ? -8.914 6.592 7.896 1.00 94.75 117 PHE A C 1
ATOM 938 O O . PHE A 1 117 ? -8.574 7.606 7.291 1.00 94.75 117 PHE A O 1
ATOM 945 N N . LYS A 1 118 ? -9.616 6.641 9.035 1.00 93.50 118 LYS A N 1
ATOM 946 C CA . LYS A 1 118 ? -10.039 7.908 9.648 1.00 93.50 118 LYS A CA 1
ATOM 947 C C . LYS A 1 118 ? -8.847 8.772 10.046 1.00 93.50 118 LYS A C 1
ATOM 949 O O . LYS A 1 118 ? -8.869 9.974 9.814 1.00 93.50 118 LYS A O 1
ATOM 954 N N . GLN A 1 119 ? -7.813 8.175 10.640 1.00 91.25 119 GLN A N 1
ATOM 955 C CA . GLN A 1 119 ? -6.632 8.919 11.076 1.00 91.25 119 GLN A CA 1
ATOM 956 C C . GLN A 1 119 ? -5.826 9.479 9.900 1.00 91.25 119 GL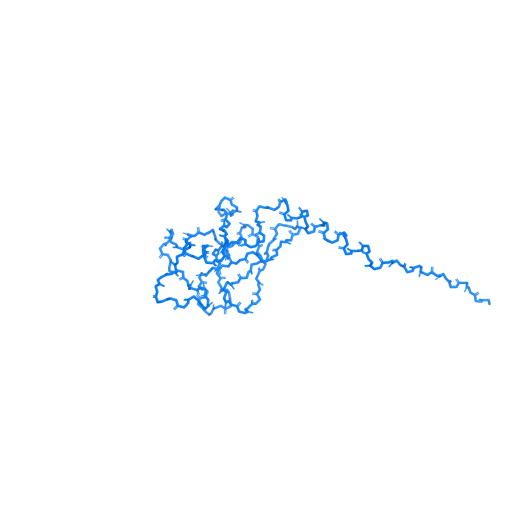N A C 1
ATOM 958 O O . GLN A 1 119 ? -5.271 10.568 10.002 1.00 91.25 119 GLN A O 1
ATOM 963 N N . THR A 1 120 ? -5.738 8.726 8.806 1.00 92.31 120 THR A N 1
ATOM 964 C CA . THR A 1 120 ? -4.889 9.070 7.657 1.00 92.31 120 THR A CA 1
ATOM 965 C C . THR A 1 120 ? -5.644 9.752 6.519 1.00 92.31 120 THR A C 1
ATOM 967 O O . THR A 1 120 ? -5.012 10.142 5.545 1.00 92.31 120 THR A O 1
ATOM 970 N N . ASN A 1 121 ? -6.969 9.901 6.636 1.00 95.38 121 ASN A N 1
ATOM 971 C CA . ASN A 1 121 ? -7.856 10.387 5.577 1.00 95.38 121 ASN A CA 1
ATOM 972 C C . ASN A 1 121 ? -7.586 9.686 4.234 1.00 95.38 121 ASN A C 1
ATOM 974 O O . ASN A 1 121 ? -7.295 10.321 3.223 1.00 95.38 121 ASN A O 1
ATOM 978 N N . SER A 1 122 ? -7.616 8.357 4.263 1.00 95.88 122 SER A N 1
ATOM 979 C CA . SER A 1 122 ? -7.272 7.511 3.122 1.00 95.88 122 SER A CA 1
ATOM 980 C C . SER A 1 122 ? -8.286 6.389 2.939 1.00 95.88 122 SER A C 1
ATOM 982 O O . SER A 1 122 ? -9.149 6.159 3.789 1.00 95.88 122 SER A O 1
ATOM 984 N N . GLU A 1 123 ? -8.151 5.672 1.831 1.00 97.06 123 GLU A N 1
ATOM 985 C CA . GLU A 1 123 ? -8.989 4.534 1.481 1.00 97.06 123 GLU A CA 1
ATOM 986 C C . GLU A 1 123 ? -8.148 3.319 1.089 1.00 97.06 123 GLU A C 1
ATOM 988 O O . GLU A 1 123 ? -6.972 3.425 0.734 1.00 97.06 123 GLU A O 1
ATOM 993 N N . GLY A 1 124 ? -8.759 2.140 1.181 1.00 97.56 124 GLY A N 1
ATOM 994 C CA . GLY A 1 124 ? -8.138 0.893 0.763 1.00 97.56 124 GLY A CA 1
ATOM 995 C C . GLY A 1 124 ? -8.272 0.676 -0.739 1.00 97.56 124 GLY A C 1
ATOM 996 O O . GLY A 1 124 ? -9.335 0.917 -1.311 1.00 97.56 124 GLY A O 1
ATOM 997 N N . ALA A 1 125 ? -7.228 0.141 -1.366 1.00 97.31 125 ALA A N 1
ATOM 998 C CA . ALA A 1 125 ? -7.332 -0.392 -2.715 1.00 97.31 125 ALA A CA 1
ATOM 999 C C . ALA A 1 125 ? -8.398 -1.502 -2.752 1.00 97.31 125 ALA A C 1
ATOM 1001 O O . ALA A 1 125 ? -8.404 -2.410 -1.915 1.00 97.31 125 ALA A O 1
ATOM 1002 N N . SER A 1 126 ? -9.306 -1.427 -3.728 1.00 95.56 126 SER A N 1
ATOM 1003 C CA . SER A 1 126 ? -10.412 -2.379 -3.847 1.00 95.56 126 SER A CA 1
ATOM 1004 C C . SER A 1 126 ? -9.906 -3.794 -4.116 1.00 95.56 126 SER A C 1
ATOM 1006 O O . SER A 1 126 ? -8.995 -3.996 -4.920 1.00 95.56 126 SER A O 1
ATOM 1008 N N . PHE A 1 127 ? -10.539 -4.795 -3.500 1.00 95.25 127 PHE A N 1
ATOM 1009 C CA . PHE A 1 127 ? -10.139 -6.196 -3.654 1.00 95.25 127 PHE A CA 1
ATOM 1010 C C . PHE A 1 127 ? -10.159 -6.673 -5.114 1.00 95.25 127 PHE A C 1
ATOM 1012 O O . PHE A 1 127 ? -9.321 -7.479 -5.502 1.00 95.25 127 PHE A O 1
ATOM 1019 N N . VAL A 1 128 ? -11.052 -6.121 -5.945 1.00 95.69 128 VAL A N 1
ATOM 1020 C CA . VAL A 1 128 ? -11.165 -6.469 -7.375 1.00 95.69 128 VAL A CA 1
ATOM 1021 C C . VAL A 1 128 ? -9.964 -6.017 -8.211 1.00 95.69 128 VAL A C 1
ATOM 1023 O O . VAL A 1 128 ? -9.861 -6.374 -9.385 1.00 95.69 128 VAL A O 1
ATOM 1026 N N . TYR A 1 129 ? -9.072 -5.194 -7.651 1.00 96.00 129 TYR A N 1
ATOM 1027 C CA . TYR A 1 129 ? -7.868 -4.738 -8.341 1.00 96.00 129 TYR A CA 1
ATOM 1028 C C . TYR A 1 129 ? -6.737 -5.768 -8.288 1.00 96.00 129 TYR A C 1
ATOM 1030 O O . TYR A 1 129 ? -5.852 -5.711 -9.136 1.00 96.00 129 TYR A O 1
ATOM 1038 N N . PHE A 1 130 ? -6.782 -6.713 -7.346 1.00 96.25 130 PHE A N 1
ATOM 1039 C CA . PHE A 1 130 ? -5.763 -7.741 -7.151 1.00 96.25 130 PHE A CA 1
ATOM 1040 C C . PHE A 1 130 ? -6.124 -8.994 -7.956 1.00 96.25 130 PHE A C 1
ATOM 1042 O O . PHE A 1 130 ? -7.231 -9.517 -7.842 1.00 96.25 130 PHE A O 1
ATOM 1049 N N . LYS A 1 131 ? -5.193 -9.478 -8.781 1.00 93.19 131 LYS A N 1
ATOM 1050 C CA . LYS A 1 131 ? -5.377 -10.642 -9.661 1.00 93.19 131 LYS A CA 1
ATOM 1051 C C . LYS A 1 131 ? -4.645 -11.855 -9.092 1.00 93.19 131 LYS A C 1
ATOM 1053 O O . LYS A 1 131 ? -3.610 -12.252 -9.627 1.00 93.19 131 LYS A O 1
ATOM 1058 N N . LYS A 1 132 ? -5.184 -12.394 -8.001 1.00 82.62 132 LYS A N 1
ATOM 1059 C CA . LYS A 1 132 ? -4.743 -13.649 -7.381 1.00 82.62 132 LYS A CA 1
ATOM 1060 C C . LYS A 1 132 ? -5.723 -14.777 -7.677 1.00 82.62 132 LYS A C 1
ATOM 1062 O O . LYS A 1 132 ? -6.923 -14.466 -7.850 1.00 82.62 132 LYS A O 1
#

Organism: Romanomermis culicivorax (NCBI:txid13658)